Protein AF-A0A7Z7FJD2-F1 (afdb_monomer_lite)

Radius of gyration: 19.74 Å; chains: 1; bounding box: 42×34×65 Å

Sequence (173 aa):
MSLGDPASDLWLFAQHYPELVKRLTHLRNLSFIRSDLAEALPGVKFEHEESDSWIQMFDQTWWQYTDADKNDTYWWPFYLRVRHIPPEYMTEEEQEESSENLYRVSVVYREKYLKPDIATRVHAAMVARFPELARGRQKANVRRLMMEEVREGSLIAELQRRYRLVIAALQGA

Organism: NCBI:txid1245441

Foldseek 3Di:
DDDPDPVVVVVVVCVVCVVVVLQVVLCVVCVVLVVLLCVVPPPWDWDWDDDSFKIKTDTPVCQVFFDQDPVRDTDRQKIKMKGWDDPVNDDPVRVVVDVFTKIKIWIKGFLVGTDPVCSVQLLVLCCVLFVVSVDDDDPNGIDTGPTDMDTPVCVSVVVVVVVVSSVSSVVSD

pLDDT: mean 84.07, std 12.73, range [45.0, 96.94]

Secondary structure (DSSP, 8-state):
--TT-HHHHHHHHHHH-HHHHHHHHHHHHHHHHHHHHHHHSTT--EEEEEETTEEEEEEGGGGGGB-B-TTS-B--SEEEEEEEE-GGGS-HHHHHH-SSPEEEEEEEE-GGGB-HHHHHHHHHHHHHH-GGGGS--S-TT-EEEEEEEEEHHHHHHHHHHHHHHHHHHHTT-

Structure (mmCIF, N/CA/C/O backbone):
data_AF-A0A7Z7FJD2-F1
#
_entry.id   AF-A0A7Z7FJD2-F1
#
loop_
_atom_site.group_PDB
_atom_site.id
_atom_site.type_symbol
_atom_site.label_atom_id
_atom_site.label_alt_id
_atom_site.label_comp_id
_atom_site.label_asym_id
_atom_site.label_entity_id
_atom_site.label_seq_id
_atom_site.pdbx_PDB_ins_code
_atom_site.Cartn_x
_atom_site.Cartn_y
_atom_site.Cartn_z
_atom_site.occupancy
_atom_site.B_iso_or_equiv
_atom_site.auth_seq_id
_atom_site.auth_comp_id
_atom_site.auth_asym_id
_atom_site.auth_atom_id
_atom_site.pdbx_PDB_model_num
ATOM 1 N N . MET A 1 1 ? -16.674 -2.643 46.141 1.00 47.47 1 MET A N 1
ATOM 2 C CA . MET A 1 1 ? -15.855 -2.943 44.949 1.00 47.47 1 MET A CA 1
ATOM 3 C C . MET A 1 1 ? -15.453 -4.399 45.043 1.00 47.47 1 MET A C 1
ATOM 5 O O . MET A 1 1 ? -14.767 -4.757 45.990 1.00 47.47 1 MET A O 1
ATOM 9 N N . SER A 1 2 ? -15.996 -5.242 44.169 1.00 45.00 2 SER A N 1
ATOM 10 C CA . SER A 1 2 ? -15.667 -6.667 44.126 1.00 45.00 2 SER A CA 1
ATOM 11 C C . SER A 1 2 ? -14.447 -6.839 43.232 1.00 45.00 2 SER A C 1
ATOM 13 O O . SER A 1 2 ? -14.541 -6.566 42.041 1.00 45.00 2 SER A O 1
ATOM 15 N N . LEU A 1 3 ? -13.323 -7.276 43.797 1.00 48.91 3 LEU A N 1
ATOM 16 C CA . LEU A 1 3 ? -12.243 -7.877 43.010 1.00 48.91 3 LEU A CA 1
ATOM 17 C C . LEU A 1 3 ? -12.822 -9.093 42.270 1.00 48.91 3 LEU A C 1
ATOM 19 O O . LEU A 1 3 ? -13.534 -9.890 42.887 1.00 48.91 3 LEU A O 1
ATOM 23 N N . GLY A 1 4 ? -12.576 -9.195 40.962 1.00 57.94 4 GLY A N 1
ATOM 24 C CA . GLY A 1 4 ? -13.131 -10.241 40.095 1.00 57.94 4 GLY A CA 1
ATOM 25 C C . GLY A 1 4 ? -14.211 -9.780 39.110 1.00 57.94 4 GLY A C 1
ATOM 26 O O . GLY A 1 4 ? -14.783 -10.622 38.421 1.00 57.94 4 GLY A O 1
ATOM 27 N N . ASP A 1 5 ? -14.499 -8.477 39.024 1.00 65.44 5 ASP A N 1
ATOM 28 C CA . ASP A 1 5 ? -15.194 -7.905 37.867 1.00 65.44 5 ASP A CA 1
ATOM 29 C C . ASP A 1 5 ? -14.162 -7.594 36.763 1.00 65.44 5 ASP A C 1
ATOM 31 O O . ASP A 1 5 ? -13.326 -6.705 36.954 1.00 65.44 5 ASP A O 1
ATOM 35 N N . PRO A 1 6 ? -14.220 -8.273 35.600 1.00 66.06 6 PRO A N 1
ATOM 36 C CA . PRO A 1 6 ? -13.253 -8.094 34.521 1.00 66.06 6 PRO A CA 1
ATOM 37 C C . PRO A 1 6 ? -13.114 -6.645 34.053 1.00 66.06 6 PRO A C 1
ATOM 39 O O . PRO A 1 6 ? -12.021 -6.241 33.667 1.00 66.06 6 PRO A O 1
ATOM 42 N N . ALA A 1 7 ? -14.192 -5.853 34.089 1.00 65.94 7 ALA A N 1
ATOM 43 C CA . ALA A 1 7 ? -14.155 -4.449 33.685 1.00 65.94 7 ALA A CA 1
ATOM 44 C C . ALA A 1 7 ? -13.381 -3.589 34.697 1.00 65.94 7 ALA A C 1
ATOM 46 O O . ALA A 1 7 ? -12.561 -2.755 34.310 1.00 65.94 7 ALA A O 1
ATOM 47 N N . SER A 1 8 ? -13.601 -3.834 35.990 1.00 68.25 8 SER A N 1
ATOM 48 C CA . SER A 1 8 ? -12.876 -3.179 37.081 1.00 68.25 8 SER A CA 1
ATOM 49 C C . SER A 1 8 ? -11.388 -3.554 37.085 1.00 68.25 8 SER A C 1
ATOM 51 O O . SER A 1 8 ? -10.533 -2.682 37.259 1.00 68.25 8 SER A O 1
ATOM 53 N N . ASP A 1 9 ? -11.067 -4.823 36.821 1.00 70.00 9 ASP A N 1
ATOM 54 C CA . ASP A 1 9 ? -9.688 -5.320 36.769 1.00 70.00 9 ASP A CA 1
ATOM 55 C C . ASP A 1 9 ? -8.937 -4.804 35.524 1.00 70.00 9 ASP A C 1
ATOM 57 O O . ASP A 1 9 ? -7.771 -4.414 35.623 1.00 70.00 9 ASP A O 1
ATOM 61 N N 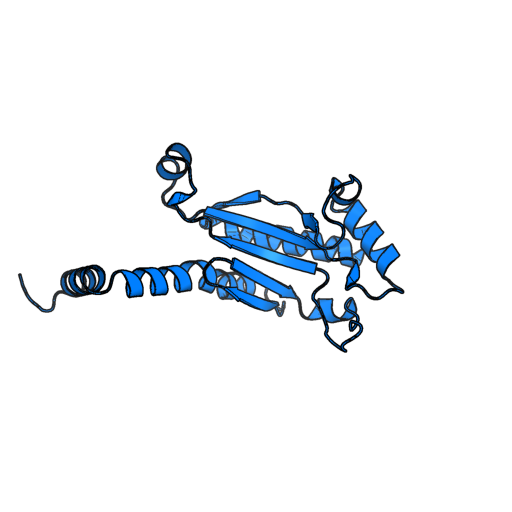. LEU A 1 10 ? -9.608 -4.702 34.366 1.00 68.38 10 LEU A N 1
ATOM 62 C CA . LEU A 1 10 ? -9.051 -4.057 33.167 1.00 68.38 10 LEU A CA 1
ATOM 63 C C . LEU A 1 10 ? -8.802 -2.563 33.380 1.00 68.38 10 LEU A C 1
ATOM 65 O O . LEU A 1 10 ? -7.792 -2.039 32.911 1.00 68.38 10 LEU A O 1
ATOM 69 N N . TRP A 1 11 ? -9.705 -1.874 34.078 1.00 69.44 11 TRP A N 1
ATOM 70 C CA . TRP A 1 11 ? -9.545 -0.456 34.378 1.00 69.44 11 TRP A CA 1
ATOM 71 C C . TRP A 1 11 ? -8.349 -0.213 35.307 1.00 69.44 11 TRP A C 1
ATOM 73 O O . TRP A 1 11 ? -7.506 0.635 35.012 1.00 69.44 11 TRP A O 1
ATOM 83 N N . LEU A 1 12 ? -8.216 -1.009 36.373 1.00 74.38 12 LEU A N 1
ATOM 84 C CA . LEU A 1 12 ? -7.053 -0.985 37.268 1.00 74.38 12 LEU A CA 1
ATOM 85 C C . LEU A 1 12 ? -5.753 -1.280 36.513 1.00 74.38 12 LEU A C 1
ATOM 87 O O . LEU A 1 12 ? -4.770 -0.555 36.667 1.00 74.38 12 LEU A O 1
ATOM 91 N N . PHE A 1 13 ? -5.750 -2.298 35.652 1.00 74.50 13 PHE A N 1
ATOM 92 C CA . PHE A 1 13 ? -4.602 -2.617 34.807 1.00 74.50 13 PHE A CA 1
ATOM 93 C C . PHE A 1 13 ? -4.231 -1.452 33.880 1.00 74.50 13 PHE A C 1
ATOM 95 O O . PHE A 1 13 ? -3.057 -1.091 33.782 1.00 74.50 13 PHE A O 1
ATOM 102 N N . ALA A 1 14 ? -5.218 -0.820 33.242 1.00 70.56 14 ALA A N 1
ATOM 103 C CA . ALA A 1 14 ? -4.980 0.300 32.341 1.00 70.56 14 ALA A CA 1
ATOM 104 C C . ALA A 1 14 ? -4.423 1.541 33.052 1.00 70.56 14 ALA A C 1
ATOM 106 O O . ALA A 1 14 ? -3.569 2.231 32.496 1.00 70.56 14 ALA A O 1
ATOM 107 N N . GLN A 1 15 ? -4.852 1.788 34.292 1.00 75.81 15 GLN A N 1
ATOM 108 C CA . GLN A 1 15 ? -4.328 2.864 35.136 1.00 75.81 15 GLN A CA 1
ATOM 109 C C . GLN A 1 15 ? -2.904 2.582 35.635 1.00 75.81 15 GLN A C 1
ATOM 111 O O . GLN A 1 15 ? -2.084 3.495 35.705 1.00 75.81 15 GLN A O 1
ATOM 116 N N . HIS A 1 16 ? -2.586 1.326 35.968 1.00 79.81 16 HIS A N 1
ATOM 117 C CA . HIS A 1 16 ? -1.268 0.948 36.489 1.00 79.81 16 HIS A CA 1
ATOM 118 C C . HIS A 1 16 ? -0.204 0.743 35.404 1.00 79.81 16 HIS A C 1
ATOM 120 O O . HIS A 1 16 ? 0.985 0.906 35.682 1.00 79.81 16 HIS A O 1
ATOM 126 N N . TYR A 1 17 ? -0.610 0.430 34.171 1.00 75.38 17 TYR A N 1
ATOM 127 C CA . TYR A 1 17 ? 0.296 0.192 33.045 1.00 75.38 17 TYR A CA 1
ATOM 128 C C . TYR A 1 17 ? -0.064 1.030 31.805 1.00 75.38 17 TYR A C 1
ATOM 130 O O . TYR A 1 17 ? -0.232 0.474 30.715 1.00 75.38 17 TYR A O 1
ATOM 138 N N . PRO A 1 18 ? -0.135 2.370 31.916 1.00 70.38 18 PRO A N 1
ATOM 139 C CA . PRO A 1 18 ? -0.582 3.235 30.823 1.00 70.38 18 PRO A CA 1
ATOM 140 C C . PRO A 1 18 ? 0.322 3.133 29.587 1.00 70.38 18 PRO A C 1
ATOM 142 O O . PRO A 1 18 ? -0.158 3.154 28.458 1.00 70.38 18 PRO A O 1
ATOM 145 N N . GLU A 1 19 ? 1.628 2.940 29.780 1.00 67.31 19 GLU A N 1
ATOM 146 C CA . GLU A 1 19 ? 2.586 2.749 28.684 1.00 67.31 19 GLU A CA 1
ATOM 147 C C . GLU A 1 19 ? 2.418 1.393 27.981 1.00 67.31 19 GLU A C 1
ATOM 149 O O . GLU A 1 19 ? 2.589 1.289 26.765 1.00 67.31 19 GLU A O 1
ATOM 154 N N . LEU A 1 20 ? 2.016 0.351 28.717 1.00 66.69 20 LEU A N 1
ATOM 155 C CA . LEU A 1 20 ? 1.720 -0.957 28.137 1.00 66.69 20 LEU A CA 1
ATOM 156 C C . LEU A 1 20 ? 0.403 -0.920 27.356 1.00 66.69 20 LEU A C 1
ATOM 158 O O . LEU A 1 20 ? 0.329 -1.480 26.267 1.00 66.69 20 LEU A O 1
ATOM 162 N N . VAL A 1 21 ? -0.609 -0.216 27.873 1.00 65.88 21 VAL A N 1
ATOM 163 C CA . VAL A 1 21 ? -1.872 0.016 27.161 1.00 65.88 21 VAL A CA 1
ATOM 164 C C . VAL A 1 21 ? -1.642 0.822 25.895 1.00 65.88 21 VAL A C 1
ATOM 166 O O . VAL A 1 21 ? -2.108 0.400 24.844 1.00 65.88 21 VAL A O 1
ATOM 169 N N . LYS A 1 22 ? -0.866 1.913 25.944 1.00 60.69 22 LYS A N 1
ATOM 170 C CA . LYS A 1 22 ? -0.463 2.634 24.728 1.00 60.69 22 LYS A CA 1
ATOM 171 C C . LYS A 1 22 ? 0.167 1.666 23.735 1.00 60.69 22 LYS A C 1
ATOM 173 O O . LYS A 1 22 ? -0.332 1.551 22.623 1.00 60.69 22 LYS A O 1
ATOM 178 N N . ARG A 1 23 ? 1.183 0.903 24.139 1.00 56.28 23 ARG A N 1
ATOM 179 C CA . ARG A 1 23 ? 1.884 -0.039 23.253 1.00 56.28 23 ARG A CA 1
ATOM 180 C C . ARG A 1 23 ? 0.969 -1.122 22.661 1.00 56.28 23 ARG A C 1
ATOM 182 O O . ARG A 1 23 ? 1.081 -1.421 21.476 1.00 56.28 23 ARG A O 1
ATOM 189 N N . LEU A 1 24 ? 0.047 -1.676 23.449 1.00 62.38 24 LEU A N 1
ATOM 190 C CA . LEU A 1 24 ? -0.937 -2.665 22.993 1.00 62.38 24 LEU A CA 1
ATOM 191 C C . LEU A 1 24 ? -1.963 -2.056 22.028 1.00 62.38 24 LEU A C 1
ATOM 193 O O . LEU A 1 24 ? -2.262 -2.658 21.001 1.00 62.38 24 LEU A O 1
ATOM 197 N N . THR A 1 25 ? -2.446 -0.845 22.303 1.00 61.84 25 THR A N 1
ATOM 198 C CA . THR A 1 25 ? -3.328 -0.096 21.398 1.00 61.84 25 THR A CA 1
ATOM 199 C C . THR A 1 25 ? -2.608 0.255 20.093 1.00 61.84 25 THR A C 1
ATOM 201 O O . THR A 1 25 ? -3.174 0.092 19.020 1.00 61.84 25 THR A O 1
ATOM 204 N N . HIS A 1 26 ? -1.328 0.633 20.145 1.00 56.03 26 HIS A N 1
ATOM 205 C CA . HIS A 1 26 ? -0.527 0.940 18.953 1.00 56.03 26 HIS A CA 1
ATOM 206 C C . HIS A 1 26 ? -0.327 -0.292 18.057 1.00 56.03 26 HIS A C 1
ATOM 208 O O . HIS A 1 26 ? -0.503 -0.200 16.844 1.00 56.03 26 HIS A O 1
ATOM 214 N N . LEU A 1 27 ? -0.044 -1.463 18.644 1.00 57.53 27 LEU A N 1
ATOM 215 C CA . LEU A 1 27 ? 0.015 -2.734 17.909 1.00 57.53 27 LEU A CA 1
ATOM 216 C C . LEU A 1 27 ? -1.355 -3.134 17.331 1.00 57.53 27 LEU A C 1
ATOM 218 O O . LEU A 1 27 ? -1.424 -3.731 16.256 1.00 57.53 27 LEU A O 1
ATOM 222 N N . ARG A 1 28 ? -2.459 -2.774 17.998 1.00 64.38 28 ARG A N 1
ATOM 223 C CA . ARG A 1 28 ? -3.822 -3.003 17.493 1.00 64.38 28 ARG A CA 1
ATOM 224 C C . ARG A 1 28 ? -4.145 -2.142 16.269 1.00 64.38 28 ARG A C 1
ATOM 226 O O . ARG A 1 28 ? -4.764 -2.637 15.336 1.00 64.38 28 ARG A O 1
ATOM 233 N N . ASN A 1 29 ? -3.691 -0.889 16.242 1.00 68.62 29 ASN A N 1
ATOM 234 C CA . ASN A 1 29 ? -4.135 0.102 15.254 1.00 68.62 29 ASN A CA 1
ATOM 235 C C . ASN A 1 29 ? -3.685 -0.164 13.809 1.00 68.62 29 ASN A C 1
ATOM 237 O O . ASN A 1 29 ? -4.208 0.475 12.901 1.00 68.62 29 ASN A O 1
ATOM 241 N N . LEU A 1 30 ? -2.708 -1.044 13.573 1.00 81.12 30 LEU A N 1
ATOM 242 C CA . LEU A 1 30 ? -2.237 -1.379 12.220 1.00 81.12 30 LEU A CA 1
ATOM 243 C C . LEU A 1 30 ? -2.275 -2.879 11.914 1.00 81.12 30 LEU A C 1
ATOM 245 O O . LEU A 1 30 ? -2.237 -3.254 10.743 1.00 81.12 30 LEU A O 1
ATOM 249 N N . SER A 1 31 ? -2.374 -3.739 12.932 1.00 78.06 31 SER A N 1
ATOM 250 C CA . SER A 1 31 ? -2.341 -5.195 12.742 1.00 78.06 31 SER A CA 1
ATOM 251 C C . SER A 1 31 ? -3.541 -5.722 11.953 1.00 78.06 31 SER A C 1
ATOM 253 O O . SER A 1 31 ? -3.363 -6.631 11.141 1.00 78.06 31 SER A O 1
ATOM 255 N N . PHE A 1 32 ? -4.724 -5.116 12.112 1.00 87.12 32 PHE A N 1
ATOM 256 C CA . PHE A 1 32 ? -5.927 -5.499 11.359 1.00 87.12 32 PHE A CA 1
ATOM 257 C C . PHE A 1 32 ? -5.779 -5.275 9.847 1.00 87.12 32 PHE A C 1
ATOM 259 O O . PHE A 1 32 ? -6.331 -6.022 9.048 1.00 87.12 32 PHE A O 1
ATOM 266 N N . ILE A 1 33 ? -4.969 -4.296 9.420 1.00 90.69 33 ILE A N 1
ATOM 267 C CA . ILE A 1 33 ? -4.801 -3.968 7.995 1.00 90.69 33 ILE A CA 1
ATOM 268 C C . ILE A 1 33 ? -4.320 -5.195 7.218 1.00 90.69 33 ILE A C 1
ATOM 270 O O . ILE A 1 33 ? -4.721 -5.408 6.078 1.00 90.69 33 ILE A O 1
ATOM 274 N N . ARG A 1 34 ? -3.478 -6.027 7.838 1.00 88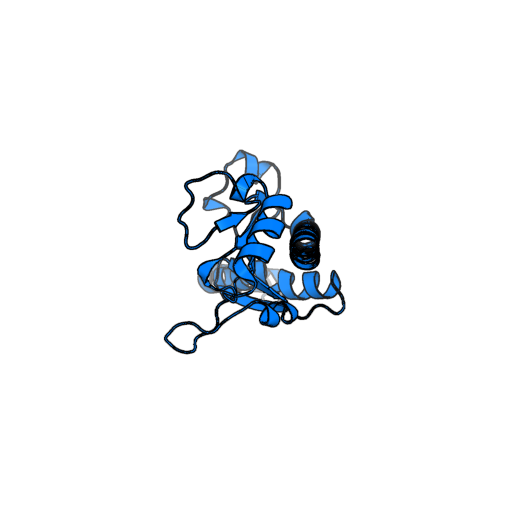.69 34 ARG A N 1
ATOM 275 C CA . ARG A 1 34 ? -2.934 -7.231 7.210 1.00 88.69 34 ARG A CA 1
ATOM 276 C C . ARG A 1 34 ? -4.000 -8.299 6.990 1.00 88.69 34 ARG A C 1
ATOM 278 O O . ARG A 1 34 ? -4.056 -8.856 5.897 1.00 88.69 34 ARG A O 1
ATOM 285 N N . SER A 1 35 ? -4.796 -8.603 8.017 1.00 88.88 35 SER A N 1
ATOM 286 C CA . SER A 1 35 ? -5.860 -9.609 7.924 1.00 88.88 35 SER A CA 1
ATOM 287 C C . SER A 1 35 ? -6.929 -9.164 6.939 1.00 88.88 35 SER A C 1
ATOM 289 O O . SER A 1 35 ? -7.256 -9.899 6.010 1.00 88.88 35 SER A O 1
ATOM 291 N N . ASP A 1 36 ? -7.392 -7.930 7.087 1.00 92.62 36 ASP A N 1
ATOM 292 C CA . ASP A 1 36 ? -8.572 -7.447 6.386 1.00 92.62 36 ASP A CA 1
ATOM 293 C C . ASP A 1 36 ? -8.252 -7.180 4.915 1.00 92.62 36 ASP A C 1
ATOM 295 O O . ASP A 1 36 ? -9.059 -7.472 4.035 1.00 92.62 36 ASP A O 1
ATOM 299 N N . LEU A 1 37 ? -7.041 -6.700 4.602 1.00 91.69 37 LEU A N 1
ATOM 300 C CA . LEU A 1 37 ? -6.615 -6.553 3.211 1.00 91.69 37 LEU A CA 1
ATOM 301 C C . LEU A 1 37 ? -6.400 -7.910 2.527 1.00 91.69 37 LEU A C 1
ATOM 303 O O . LEU A 1 37 ? -6.707 -8.035 1.342 1.00 91.69 37 LEU A O 1
ATOM 307 N N . ALA A 1 38 ? -5.894 -8.919 3.245 1.00 90.19 38 ALA A N 1
ATOM 308 C CA . ALA A 1 38 ? -5.737 -10.270 2.706 1.00 90.19 38 ALA A CA 1
ATOM 309 C C . ALA A 1 38 ? -7.094 -10.941 2.435 1.00 90.19 38 ALA A C 1
ATOM 311 O O . ALA A 1 38 ? -7.248 -11.615 1.417 1.00 90.19 38 ALA A O 1
ATOM 312 N N . GLU A 1 39 ? -8.087 -10.716 3.299 1.00 92.62 39 GLU A N 1
ATOM 313 C CA . GLU A 1 39 ? -9.471 -11.140 3.066 1.00 92.62 39 GLU A CA 1
ATOM 314 C C . GLU A 1 39 ? -10.079 -10.414 1.860 1.00 92.62 39 GLU A C 1
ATOM 316 O O . GLU A 1 39 ? -10.697 -11.030 0.991 1.00 92.62 39 GLU A O 1
ATOM 321 N N . ALA A 1 40 ? -9.849 -9.105 1.760 1.00 92.31 40 ALA A N 1
ATOM 322 C CA . ALA A 1 40 ? -10.406 -8.277 0.703 1.00 92.31 40 ALA A CA 1
ATOM 323 C C . ALA A 1 40 ? -9.733 -8.498 -0.673 1.00 92.31 40 ALA A C 1
ATOM 325 O O . ALA A 1 40 ? -10.300 -8.132 -1.709 1.00 92.31 40 ALA A O 1
ATOM 326 N N . LEU A 1 41 ? -8.526 -9.068 -0.719 1.00 92.50 41 LEU A N 1
ATOM 327 C CA . LEU A 1 41 ? -7.773 -9.383 -1.941 1.00 92.50 41 LEU A CA 1
ATOM 328 C C . LEU A 1 41 ? -7.297 -10.846 -1.922 1.00 92.50 41 LEU A C 1
ATOM 330 O O . LEU A 1 41 ? -6.091 -11.111 -1.834 1.00 92.50 41 LEU A O 1
ATOM 334 N N . PRO A 1 42 ? -8.226 -11.814 -2.038 1.00 89.75 42 PRO A N 1
ATOM 335 C CA . PRO A 1 42 ? -7.881 -13.222 -1.951 1.00 89.75 42 PRO A CA 1
ATOM 336 C C . PRO A 1 42 ? -6.954 -13.614 -3.107 1.00 89.75 42 PRO A C 1
ATOM 338 O O . PRO A 1 42 ? -7.238 -13.358 -4.277 1.00 89.75 42 PRO A O 1
ATOM 341 N N . GLY A 1 43 ? -5.828 -14.244 -2.771 1.00 89.31 43 GLY A N 1
ATOM 342 C CA . GLY A 1 43 ? -4.815 -14.693 -3.733 1.00 89.31 43 GLY A CA 1
ATOM 343 C C . GLY A 1 43 ? -3.631 -13.741 -3.916 1.00 89.31 43 GLY A C 1
ATOM 344 O O . GLY A 1 43 ? -2.624 -14.150 -4.493 1.00 89.31 43 GLY A O 1
ATOM 345 N N . VAL A 1 44 ? -3.697 -12.520 -3.380 1.00 93.44 44 VAL A N 1
ATOM 346 C CA . VAL A 1 44 ? -2.545 -11.611 -3.343 1.00 93.44 44 VAL A CA 1
ATOM 347 C C . VAL A 1 44 ? -1.672 -11.943 -2.137 1.00 93.44 44 VAL A C 1
ATOM 349 O O . VAL A 1 44 ? -2.163 -12.088 -1.018 1.00 93.44 44 VAL A O 1
ATOM 352 N N . LYS A 1 45 ? -0.359 -12.057 -2.352 1.00 94.69 45 LYS A N 1
ATOM 353 C CA . LYS A 1 45 ? 0.612 -12.265 -1.273 1.00 94.69 45 LYS A CA 1
ATOM 354 C C . LYS A 1 45 ? 1.341 -10.962 -0.990 1.00 94.69 45 LYS A C 1
ATOM 356 O O . LYS A 1 45 ? 2.165 -10.535 -1.796 1.00 94.69 45 LYS A O 1
ATOM 361 N N . PHE A 1 46 ? 1.043 -10.355 0.155 1.00 94.06 46 PHE A N 1
ATOM 362 C CA . PHE A 1 46 ? 1.709 -9.136 0.598 1.00 94.06 46 PHE A CA 1
ATOM 363 C C . PHE A 1 46 ? 2.887 -9.438 1.526 1.00 94.06 46 PHE A C 1
ATOM 365 O O . PHE A 1 46 ? 2.723 -10.016 2.603 1.00 94.06 46 PHE A O 1
ATOM 372 N N . GLU A 1 47 ? 4.067 -8.971 1.141 1.00 95.12 47 GLU A N 1
ATOM 373 C CA . GLU A 1 47 ? 5.136 -8.665 2.083 1.00 95.12 47 GLU A CA 1
ATOM 374 C C . GLU A 1 47 ? 4.848 -7.331 2.765 1.00 95.12 47 GLU A C 1
ATOM 376 O O . GLU A 1 47 ? 4.203 -6.448 2.195 1.00 95.12 47 GLU A O 1
ATOM 381 N N . HIS A 1 48 ? 5.293 -7.184 4.008 1.00 92.62 48 HIS A N 1
ATOM 382 C CA . HIS A 1 48 ? 5.049 -5.976 4.779 1.00 92.62 48 HIS A CA 1
ATOM 383 C C . HIS A 1 48 ? 6.242 -5.624 5.659 1.00 92.62 48 HIS A C 1
ATOM 385 O O . HIS A 1 48 ? 6.920 -6.490 6.205 1.00 92.62 48 HIS A O 1
ATOM 391 N N . GLU A 1 49 ? 6.450 -4.324 5.807 1.00 91.81 49 GLU A N 1
ATOM 392 C CA . GLU A 1 49 ? 7.303 -3.732 6.829 1.00 91.81 49 GLU A CA 1
ATOM 393 C C . GLU A 1 49 ? 6.410 -2.869 7.715 1.00 91.81 49 GLU A C 1
ATOM 395 O O . GLU A 1 49 ? 5.538 -2.155 7.210 1.00 91.81 49 GLU A O 1
ATOM 400 N N . GLU A 1 50 ? 6.632 -2.884 9.023 1.00 89.00 50 GLU A N 1
ATOM 401 C CA . GLU A 1 50 ? 5.832 -2.101 9.961 1.00 89.00 50 GLU A CA 1
ATOM 402 C C . GLU A 1 50 ? 6.679 -1.473 11.070 1.00 89.00 50 GLU A C 1
ATOM 404 O O . GLU A 1 50 ? 7.804 -1.877 11.360 1.00 89.00 50 GLU A O 1
ATOM 409 N N . SER A 1 51 ? 6.119 -0.427 11.660 1.00 85.12 51 SER A N 1
ATOM 410 C CA . SER A 1 51 ? 6.610 0.291 12.829 1.00 85.12 51 SER A CA 1
ATOM 411 C C . SER A 1 51 ? 5.394 0.765 13.626 1.00 85.12 5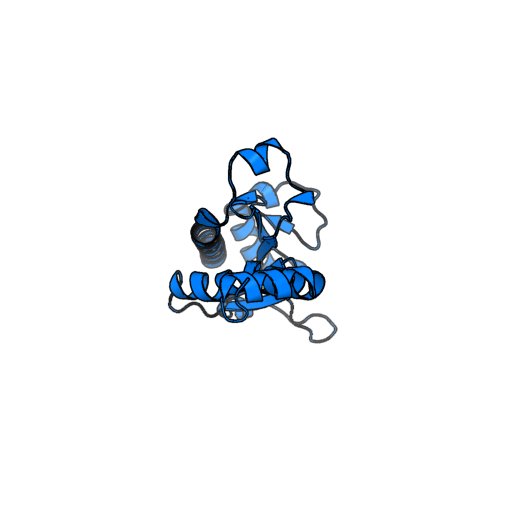1 SER A C 1
ATOM 413 O O . SER A 1 51 ? 4.263 0.663 13.156 1.00 85.12 51 SER A O 1
ATOM 415 N N . ASP A 1 52 ? 5.614 1.375 14.786 1.00 78.69 52 ASP A N 1
ATOM 416 C CA . ASP A 1 52 ? 4.557 1.778 15.722 1.00 78.69 52 ASP A CA 1
ATOM 417 C C . ASP A 1 52 ? 3.489 2.714 15.127 1.00 78.69 52 ASP A C 1
ATOM 419 O O . ASP A 1 52 ? 2.397 2.836 15.671 1.00 78.69 52 ASP A O 1
ATOM 423 N N . SER A 1 53 ? 3.793 3.409 14.026 1.00 85.31 53 SER A N 1
ATOM 424 C CA . SER A 1 53 ? 2.887 4.386 13.401 1.00 85.31 53 SER A CA 1
ATOM 425 C C . SER A 1 53 ? 2.661 4.176 11.909 1.00 85.31 53 SER A C 1
ATOM 427 O O . SER A 1 53 ? 1.944 4.964 11.294 1.00 85.31 53 SER A O 1
ATOM 429 N N . TRP A 1 54 ? 3.272 3.168 11.282 1.00 91.81 54 TRP A N 1
ATOM 430 C CA . TRP A 1 54 ? 3.080 2.926 9.853 1.00 91.81 54 TRP A CA 1
ATOM 431 C C . TRP A 1 54 ? 3.237 1.460 9.475 1.00 91.81 54 TRP A C 1
ATOM 433 O O . TRP A 1 54 ? 4.019 0.734 10.074 1.00 91.81 54 TRP A O 1
ATOM 443 N N . ILE A 1 55 ? 2.549 1.078 8.404 1.00 94.00 55 ILE A N 1
ATOM 444 C CA . ILE A 1 55 ? 2.725 -0.192 7.704 1.00 94.00 55 ILE A CA 1
ATOM 445 C C . ILE A 1 55 ? 2.915 0.088 6.212 1.00 94.00 55 ILE A C 1
ATOM 447 O O . ILE A 1 55 ? 2.284 0.978 5.631 1.00 94.00 55 ILE A O 1
ATOM 451 N N . GLN A 1 56 ? 3.853 -0.620 5.598 1.00 95.31 56 GLN A N 1
ATOM 452 C CA . GLN A 1 56 ? 4.135 -0.600 4.168 1.00 95.31 56 GLN A CA 1
ATOM 453 C C . GLN A 1 56 ? 3.885 -2.006 3.624 1.00 95.31 56 GLN A C 1
ATOM 455 O O . GLN A 1 56 ? 4.290 -2.971 4.259 1.00 95.31 56 GLN A O 1
ATOM 460 N N . MET A 1 57 ? 3.209 -2.121 2.483 1.00 96.19 57 MET A N 1
ATOM 461 C CA . MET A 1 57 ? 2.775 -3.397 1.911 1.00 96.19 57 MET A CA 1
ATOM 462 C C . MET A 1 57 ? 3.177 -3.498 0.443 1.00 96.19 57 MET A C 1
ATOM 464 O O . MET A 1 57 ? 2.906 -2.592 -0.353 1.00 96.19 57 MET A O 1
ATOM 468 N N . PHE A 1 58 ? 3.794 -4.620 0.099 1.00 96.44 58 PHE A N 1
ATOM 469 C CA . PHE A 1 58 ? 4.367 -4.929 -1.201 1.00 96.44 58 PHE A CA 1
ATOM 470 C C . PHE A 1 58 ? 3.803 -6.240 -1.725 1.00 96.44 58 PHE A C 1
ATOM 472 O O . PHE A 1 58 ? 3.844 -7.252 -1.035 1.00 96.44 58 PHE A O 1
ATOM 479 N N . ASP A 1 59 ? 3.268 -6.241 -2.939 1.00 95.94 59 ASP A N 1
ATOM 480 C CA . ASP A 1 59 ? 2.844 -7.482 -3.579 1.00 95.94 59 ASP A CA 1
ATOM 481 C C . ASP A 1 59 ? 4.076 -8.262 -4.048 1.00 95.94 59 ASP A C 1
ATOM 483 O O . ASP A 1 59 ? 4.891 -7.741 -4.808 1.00 95.94 59 ASP A O 1
ATOM 487 N N . GLN A 1 60 ? 4.202 -9.523 -3.634 1.00 95.25 60 GLN A N 1
ATOM 488 C CA . GLN A 1 60 ? 5.322 -10.385 -4.021 1.00 95.25 60 GLN A CA 1
ATOM 489 C C . GLN A 1 60 ? 5.497 -10.510 -5.536 1.00 95.25 60 GLN A C 1
ATOM 491 O O . GLN A 1 60 ? 6.615 -10.671 -6.022 1.00 95.25 60 GLN A O 1
ATOM 496 N N . THR A 1 61 ? 4.419 -10.416 -6.313 1.00 94.44 61 THR A N 1
ATOM 497 C CA . THR A 1 61 ? 4.511 -10.450 -7.776 1.00 94.44 61 THR A CA 1
ATOM 498 C C . THR A 1 61 ? 5.282 -9.256 -8.337 1.00 94.44 61 THR A C 1
ATOM 500 O O . THR A 1 61 ? 5.799 -9.335 -9.451 1.00 94.44 61 THR A O 1
ATOM 503 N N . TRP A 1 62 ? 5.424 -8.161 -7.583 1.00 95.31 62 TRP A N 1
ATOM 504 C CA . TRP A 1 62 ? 6.174 -6.983 -8.007 1.00 95.31 62 TRP A CA 1
ATOM 505 C C . TRP A 1 62 ? 7.692 -7.148 -7.885 1.00 95.31 62 TRP A C 1
ATOM 507 O O . TRP A 1 62 ? 8.425 -6.317 -8.427 1.00 95.31 62 TRP A O 1
ATOM 517 N N . TRP A 1 63 ? 8.187 -8.236 -7.279 1.00 94.56 63 TRP A N 1
ATOM 518 C CA . TRP A 1 63 ? 9.616 -8.581 -7.297 1.00 94.56 63 TRP A CA 1
ATOM 519 C C . TRP A 1 63 ? 10.188 -8.654 -8.721 1.00 94.56 63 TRP A C 1
ATOM 521 O O . TRP A 1 63 ? 11.355 -8.352 -8.952 1.00 94.56 63 TRP A O 1
ATOM 531 N N . GLN A 1 64 ? 9.357 -8.961 -9.721 1.00 92.69 64 GLN A N 1
ATOM 532 C CA . GLN A 1 64 ? 9.782 -8.964 -11.121 1.00 92.69 64 GLN A CA 1
ATOM 533 C C . GLN A 1 64 ? 10.271 -7.594 -11.633 1.00 92.69 64 GLN A C 1
ATOM 535 O O . GLN A 1 64 ? 11.021 -7.563 -12.610 1.00 92.69 64 GLN A O 1
ATOM 540 N N . TYR A 1 65 ? 9.885 -6.487 -10.983 1.00 93.25 65 TYR A N 1
ATOM 541 C CA . TYR A 1 65 ? 10.257 -5.120 -11.367 1.00 93.25 65 TYR A CA 1
ATOM 542 C C . TYR A 1 65 ? 11.496 -4.584 -10.637 1.00 93.25 65 TYR A C 1
ATOM 544 O O . TYR A 1 65 ? 11.992 -3.517 -10.999 1.00 93.25 65 TYR A O 1
ATOM 552 N N . THR A 1 66 ? 11.983 -5.275 -9.606 1.00 92.38 66 THR A N 1
ATOM 553 C CA . THR A 1 66 ? 13.087 -4.791 -8.763 1.00 92.38 66 THR A CA 1
ATOM 554 C C . THR A 1 66 ? 14.438 -5.213 -9.314 1.00 92.38 66 THR A C 1
ATOM 556 O O . THR A 1 66 ? 14.561 -6.330 -9.819 1.00 92.38 66 THR A O 1
ATOM 559 N N . ASP A 1 67 ? 15.453 -4.378 -9.126 1.00 87.25 67 ASP A N 1
ATOM 560 C CA . ASP A 1 67 ? 16.849 -4.763 -9.335 1.00 87.25 67 ASP A CA 1
ATOM 561 C C . ASP A 1 67 ? 17.653 -4.599 -8.047 1.00 87.25 67 ASP A C 1
ATOM 563 O O . ASP A 1 67 ? 17.303 -3.786 -7.181 1.00 87.25 67 ASP A O 1
ATOM 567 N N . ALA A 1 68 ? 18.723 -5.376 -7.931 1.00 87.75 68 ALA A N 1
ATOM 568 C CA . ALA A 1 68 ? 19.661 -5.236 -6.833 1.00 87.75 68 ALA A CA 1
ATOM 569 C C . ALA A 1 68 ? 20.406 -3.898 -6.944 1.00 87.75 68 ALA A C 1
ATOM 571 O O . ALA A 1 68 ? 20.806 -3.465 -8.028 1.00 87.75 68 ALA A O 1
ATOM 572 N N . ASP A 1 69 ? 20.612 -3.222 -5.814 1.00 85.69 69 ASP A N 1
ATOM 573 C CA . ASP A 1 69 ? 21.497 -2.065 -5.775 1.00 85.69 69 ASP A CA 1
ATOM 574 C C . ASP A 1 69 ? 22.984 -2.479 -5.761 1.00 85.69 69 ASP 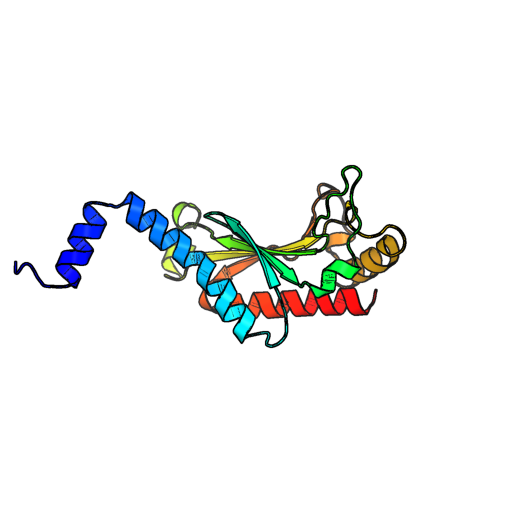A C 1
ATOM 576 O O . ASP A 1 69 ? 23.348 -3.650 -5.857 1.00 85.69 69 ASP A O 1
ATOM 580 N N . LYS A 1 70 ? 23.884 -1.497 -5.626 1.00 87.06 70 LYS A N 1
ATOM 581 C CA . LYS A 1 70 ? 25.341 -1.728 -5.623 1.00 87.06 70 LYS A CA 1
ATOM 582 C C . LYS A 1 70 ? 25.834 -2.656 -4.501 1.00 87.06 70 LYS A C 1
ATOM 584 O O . LYS A 1 70 ? 26.970 -3.112 -4.580 1.00 87.06 70 LYS A O 1
ATOM 589 N N . ASN A 1 71 ? 25.023 -2.891 -3.472 1.00 90.88 71 ASN A N 1
ATOM 590 C CA . ASN A 1 71 ? 25.335 -3.734 -2.323 1.00 90.88 71 ASN A CA 1
ATOM 591 C C . ASN A 1 71 ? 24.548 -5.056 -2.351 1.00 90.88 71 ASN A C 1
ATOM 593 O O . ASN A 1 71 ? 24.361 -5.661 -1.298 1.00 90.88 71 ASN A O 1
ATOM 597 N N . ASP A 1 72 ? 24.038 -5.467 -3.518 1.00 88.44 72 ASP A N 1
ATOM 598 C CA . ASP A 1 72 ? 23.187 -6.655 -3.682 1.00 88.44 72 ASP A CA 1
ATOM 599 C C . ASP A 1 72 ? 21.896 -6.600 -2.836 1.00 88.44 72 ASP A C 1
ATOM 601 O O . ASP A 1 72 ? 21.329 -7.612 -2.429 1.00 88.44 72 ASP A O 1
ATOM 605 N N . THR A 1 73 ? 21.431 -5.385 -2.519 1.00 89.62 73 THR A N 1
ATOM 606 C CA . THR A 1 73 ? 20.218 -5.175 -1.724 1.00 89.62 73 THR A CA 1
ATOM 607 C C . THR A 1 73 ? 19.047 -4.856 -2.636 1.00 89.62 73 THR A C 1
ATOM 609 O O . THR A 1 73 ? 19.098 -3.918 -3.435 1.00 89.62 73 THR A O 1
ATOM 612 N N . TYR A 1 74 ? 17.959 -5.604 -2.477 1.00 90.31 74 TYR A N 1
ATOM 613 C CA . TYR A 1 74 ? 16.729 -5.373 -3.215 1.00 90.31 74 TYR A CA 1
ATOM 614 C C . TYR A 1 74 ? 15.802 -4.438 -2.442 1.00 90.31 74 TYR A C 1
ATOM 616 O O . TYR A 1 74 ? 15.532 -4.630 -1.258 1.00 90.31 74 TYR A O 1
ATOM 624 N N . TRP A 1 75 ? 15.282 -3.429 -3.132 1.00 91.44 75 TRP A N 1
ATOM 625 C CA . TRP A 1 75 ? 14.392 -2.429 -2.553 1.00 91.44 75 TRP A CA 1
ATOM 626 C C . TRP A 1 75 ? 13.071 -2.403 -3.304 1.00 91.44 75 TRP A C 1
ATOM 628 O O . TRP A 1 75 ? 13.061 -2.453 -4.530 1.00 91.44 75 TRP A O 1
ATOM 638 N N . TRP A 1 76 ? 11.958 -2.230 -2.592 1.00 94.44 76 TRP A N 1
ATOM 639 C CA . TRP A 1 76 ? 10.642 -2.124 -3.222 1.00 94.44 76 TRP A CA 1
ATOM 640 C C . TRP A 1 76 ? 10.497 -0.821 -4.034 1.00 94.44 76 TRP A C 1
ATOM 642 O O . TRP A 1 76 ? 10.558 0.276 -3.456 1.00 94.44 76 TRP A O 1
ATOM 652 N N . PRO A 1 77 ? 10.271 -0.901 -5.360 1.00 92.69 77 PRO A N 1
ATOM 653 C CA . PRO A 1 77 ? 10.082 0.270 -6.208 1.00 92.69 77 PRO A CA 1
ATOM 654 C C . PRO A 1 77 ? 8.663 0.836 -6.108 1.00 92.69 77 PRO A C 1
ATOM 656 O O . PRO A 1 77 ? 8.478 2.032 -6.321 1.00 92.69 77 PRO A O 1
ATOM 659 N N . PHE A 1 78 ? 7.674 0.016 -5.746 1.00 92.94 78 PHE A N 1
ATOM 660 C CA . PHE A 1 78 ? 6.286 0.420 -5.510 1.00 92.94 78 PHE A CA 1
ATOM 661 C C . PHE A 1 78 ? 5.789 -0.231 -4.243 1.00 92.94 78 PHE A C 1
ATOM 663 O O . PHE A 1 78 ? 6.121 -1.382 -4.021 1.00 92.94 78 PHE A O 1
ATOM 670 N N . TYR A 1 79 ? 4.983 0.450 -3.443 1.00 95.50 79 TYR A N 1
ATOM 671 C CA . TYR A 1 79 ? 4.284 -0.184 -2.326 1.00 95.50 79 TYR A CA 1
ATOM 672 C C . TYR A 1 79 ? 3.159 0.716 -1.819 1.00 95.50 79 TYR A C 1
ATOM 674 O O . TYR A 1 79 ? 3.168 1.934 -2.026 1.00 95.50 79 TYR A O 1
ATOM 682 N N . LEU A 1 80 ? 2.186 0.124 -1.134 1.00 96.56 80 LEU A N 1
ATOM 683 C CA . LEU A 1 80 ? 1.179 0.877 -0.394 1.00 96.56 80 LEU A CA 1
ATOM 684 C C . LEU A 1 80 ? 1.739 1.244 0.971 1.00 96.56 80 LEU A C 1
ATOM 686 O O . LEU A 1 80 ? 2.425 0.443 1.599 1.00 96.56 80 LEU A O 1
ATOM 690 N N . ARG A 1 81 ? 1.447 2.447 1.451 1.00 95.50 81 ARG A N 1
ATOM 691 C CA . ARG A 1 81 ? 1.840 2.889 2.785 1.00 95.50 81 ARG A CA 1
ATOM 692 C C . ARG A 1 81 ? 0.649 3.467 3.517 1.00 95.50 81 ARG A C 1
ATOM 694 O O . ARG A 1 81 ? 0.029 4.405 3.023 1.00 95.50 81 ARG A O 1
ATOM 701 N N . VAL A 1 82 ? 0.432 2.972 4.727 1.00 96.00 82 VAL A N 1
ATOM 702 C CA . VAL A 1 82 ? -0.508 3.519 5.702 1.00 96.00 82 VAL A CA 1
ATOM 703 C C . VAL A 1 82 ? 0.284 4.067 6.877 1.00 96.00 82 VAL A C 1
ATOM 705 O O . VAL A 1 82 ? 1.255 3.457 7.324 1.00 96.00 82 VAL A O 1
ATOM 708 N N . ARG A 1 83 ? -0.104 5.237 7.371 1.00 94.00 83 ARG A N 1
ATOM 709 C CA . ARG A 1 83 ? 0.430 5.828 8.596 1.00 94.00 83 ARG A CA 1
ATOM 710 C C . ARG A 1 83 ? -0.735 6.224 9.490 1.00 94.00 83 ARG A C 1
ATOM 712 O O . ARG A 1 83 ? -1.574 6.995 9.049 1.00 94.00 83 ARG A O 1
ATOM 719 N N . HIS A 1 84 ? -0.767 5.733 10.719 1.00 91.88 84 HIS A N 1
ATOM 720 C CA . HIS A 1 84 ? -1.720 6.204 11.719 1.00 91.88 84 HIS A CA 1
ATOM 721 C C . HIS A 1 84 ? -1.441 7.681 12.034 1.00 91.88 84 HIS A C 1
ATOM 723 O O . HIS A 1 84 ? -0.274 8.068 12.177 1.00 91.88 84 HIS A O 1
ATOM 729 N N . ILE A 1 85 ? -2.490 8.499 12.093 1.00 89.88 85 ILE A N 1
ATOM 730 C CA . ILE A 1 85 ? -2.443 9.882 12.565 1.00 89.88 85 ILE A CA 1
ATOM 731 C C . ILE A 1 85 ? -2.980 9.865 13.998 1.00 89.88 85 ILE A C 1
ATOM 733 O O . ILE A 1 85 ? -4.178 9.678 14.188 1.00 89.88 85 ILE A O 1
ATOM 737 N N . PRO A 1 86 ? -2.103 10.007 15.006 1.00 84.81 86 PRO A N 1
ATOM 738 C CA . PRO A 1 86 ? -2.544 10.063 16.389 1.00 84.81 86 PRO A CA 1
ATOM 739 C C . PRO A 1 86 ? -3.496 11.245 16.648 1.00 84.81 86 PRO A C 1
ATOM 741 O O . PRO A 1 86 ? -3.304 12.299 16.029 1.00 84.81 86 PRO A O 1
ATOM 744 N N . PRO A 1 87 ? -4.457 11.109 17.582 1.00 83.69 87 PRO A N 1
ATOM 745 C CA . PRO A 1 87 ? -5.416 12.164 17.911 1.00 83.69 87 PRO A CA 1
ATOM 746 C C . PRO A 1 87 ? -4.772 13.506 18.263 1.00 83.69 87 PRO A C 1
ATOM 748 O O . PRO A 1 87 ? -5.299 14.550 17.905 1.00 83.69 87 PRO A O 1
ATOM 751 N N . GLU A 1 88 ? -3.588 13.511 18.883 1.00 83.25 88 GLU A N 1
ATOM 752 C CA . GLU A 1 88 ? -2.855 14.740 19.213 1.00 83.25 88 GLU A CA 1
ATOM 753 C C . GLU A 1 88 ? -2.415 15.575 17.993 1.00 83.25 88 GLU A C 1
ATOM 755 O O . GLU A 1 88 ? -2.000 16.723 18.151 1.00 83.25 88 GLU A O 1
ATOM 760 N N . TYR A 1 89 ? -2.491 15.013 16.784 1.00 84.31 89 TYR A N 1
ATOM 761 C CA . TYR A 1 89 ? -2.227 15.713 15.525 1.00 84.31 89 TYR A CA 1
ATOM 762 C C . TYR A 1 89 ? -3.499 16.053 14.740 1.00 84.31 89 TYR A C 1
ATOM 764 O O . TYR A 1 89 ? -3.385 16.601 13.644 1.00 84.31 89 TYR A O 1
ATOM 772 N N . MET A 1 90 ? -4.676 15.722 15.272 1.00 84.00 90 MET A N 1
ATOM 773 C CA . MET A 1 90 ? -5.975 16.026 14.675 1.00 84.00 90 MET A CA 1
ATOM 774 C C . MET A 1 90 ? -6.525 17.330 15.252 1.00 84.00 90 MET A C 1
ATOM 776 O O . MET A 1 90 ? -6.335 17.633 16.432 1.00 84.00 90 MET A O 1
ATOM 780 N N . THR A 1 91 ? -7.226 18.098 14.427 1.00 84.50 91 THR A N 1
ATOM 781 C CA . THR A 1 91 ? -7.967 19.286 14.867 1.00 84.50 91 THR A CA 1
ATOM 782 C C . THR A 1 91 ? -9.129 18.905 15.791 1.00 84.50 91 THR A C 1
ATOM 784 O O . THR A 1 91 ? -9.586 17.762 15.786 1.00 84.50 91 THR A O 1
ATOM 787 N N . GLU A 1 92 ? -9.617 19.857 16.594 1.00 81.62 92 GLU A N 1
ATOM 788 C CA . GLU A 1 92 ? -10.796 19.639 17.451 1.00 81.62 92 GLU A CA 1
ATOM 789 C C . GLU A 1 92 ? -12.018 19.233 16.611 1.00 81.62 92 GLU A C 1
ATOM 791 O O . GLU A 1 92 ? -12.691 18.264 16.942 1.00 81.62 92 GLU A O 1
ATOM 796 N N . GLU A 1 93 ? -12.224 19.882 15.461 1.00 80.94 93 GLU A N 1
ATOM 797 C CA . GLU A 1 93 ? -13.308 19.568 14.522 1.00 80.94 93 GLU A CA 1
ATOM 798 C C . GLU A 1 93 ? -13.219 18.125 13.990 1.00 80.94 93 GLU A C 1
ATOM 800 O O . GLU A 1 93 ? -14.206 17.394 14.007 1.00 80.94 93 GLU A O 1
ATOM 805 N N . GLU A 1 94 ? -12.029 17.658 13.595 1.00 80.81 94 GLU A N 1
ATOM 806 C CA . GLU A 1 94 ? -11.826 16.279 13.124 1.00 80.81 94 GLU A CA 1
ATOM 807 C C . GLU A 1 94 ? -12.027 15.223 14.222 1.00 80.81 94 GLU A C 1
ATOM 809 O O . GLU A 1 94 ? -12.336 14.068 13.904 1.00 80.81 94 GLU A O 1
ATOM 814 N N . GLN A 1 95 ? -11.804 15.581 15.489 1.00 77.56 95 GLN A N 1
ATOM 815 C CA . GLN A 1 95 ? -12.042 14.704 16.639 1.00 77.56 95 GLN A CA 1
ATOM 816 C C . GLN A 1 95 ? -13.523 14.683 17.040 1.00 77.56 95 GLN A C 1
ATOM 818 O O . GLN A 1 95 ? -14.030 13.645 17.461 1.00 77.56 95 GLN A O 1
ATOM 823 N N . GLU A 1 96 ? -14.225 15.807 16.893 1.00 78.94 96 GLU A N 1
ATOM 824 C CA . GLU A 1 96 ? -15.666 15.909 17.136 1.00 78.94 96 GLU A CA 1
ATOM 825 C C . GLU A 1 96 ? -16.492 15.222 16.040 1.00 78.94 96 GLU A C 1
ATOM 827 O O . GLU A 1 96 ? -17.538 14.638 16.328 1.00 78.94 96 GLU A O 1
ATOM 832 N N . GLU A 1 97 ? -16.015 15.248 14.792 1.00 80.75 97 GLU A N 1
ATOM 833 C CA . GLU A 1 97 ? -16.692 14.649 13.638 1.00 80.75 97 GLU A CA 1
ATOM 834 C C . GLU A 1 97 ? -16.807 13.118 13.745 1.00 80.75 97 GLU A C 1
ATOM 836 O O . GLU A 1 97 ? -17.802 12.532 13.309 1.00 80.75 97 GLU A O 1
ATOM 841 N N . SER A 1 98 ? -15.795 12.446 14.305 1.00 79.62 98 SER A N 1
ATOM 842 C CA . SER A 1 98 ? -15.779 10.987 14.412 1.00 79.62 98 SER A CA 1
ATOM 843 C C . SER A 1 98 ? -14.817 10.481 15.482 1.00 79.62 98 SER A C 1
ATOM 845 O O . SER A 1 98 ? -13.689 10.955 15.602 1.00 79.62 98 SER A O 1
ATOM 847 N N . SER A 1 99 ? -15.236 9.430 16.190 1.00 80.12 99 SER A N 1
ATOM 848 C CA . SER A 1 99 ? -14.382 8.664 17.103 1.00 80.12 99 SER A CA 1
ATOM 849 C C . SER A 1 99 ? -13.490 7.635 16.394 1.00 80.12 99 SER A C 1
ATOM 851 O O . SER A 1 99 ? -12.723 6.936 17.059 1.00 80.12 99 SER A O 1
ATOM 853 N N . GLU A 1 100 ? -13.584 7.508 15.066 1.00 84.94 100 GLU A N 1
ATOM 854 C CA . GLU A 1 100 ? -12.730 6.613 14.286 1.00 84.94 100 GLU A CA 1
ATOM 855 C C . GLU A 1 100 ? -11.294 7.135 14.183 1.00 84.94 100 GLU A C 1
ATOM 857 O O . GLU A 1 100 ? -11.051 8.328 13.964 1.00 84.94 100 GLU A O 1
ATOM 862 N N . ASN A 1 101 ? -10.336 6.204 14.231 1.00 88.00 101 ASN A N 1
ATOM 863 C CA . ASN A 1 101 ? -8.935 6.509 13.971 1.00 88.00 101 ASN A CA 1
ATOM 864 C C . ASN A 1 101 ? -8.757 7.087 12.558 1.00 88.00 101 ASN A C 1
ATOM 866 O O . ASN A 1 101 ? -9.406 6.663 11.593 1.00 88.00 101 ASN A O 1
ATOM 870 N N . LEU A 1 102 ? -7.825 8.032 12.432 1.00 90.75 102 LEU A N 1
ATOM 871 C CA . LEU A 1 102 ? -7.462 8.650 11.165 1.00 90.75 102 LEU A CA 1
ATOM 872 C C . LEU A 1 102 ? -6.134 8.083 10.656 1.00 90.75 102 LEU A C 1
ATOM 874 O O . LEU A 1 102 ? -5.167 7.899 11.399 1.00 90.75 102 LEU A O 1
ATOM 878 N N . TYR A 1 103 ? -6.067 7.825 9.355 1.00 93.25 103 TYR A N 1
ATOM 879 C CA . TYR A 1 103 ? -4.896 7.260 8.703 1.00 93.25 103 TYR A CA 1
ATOM 880 C C . TYR A 1 103 ? -4.520 8.068 7.475 1.00 93.25 103 TYR A C 1
ATOM 882 O O . TYR A 1 103 ? -5.368 8.448 6.681 1.00 93.25 103 TYR A O 1
ATOM 890 N N . ARG A 1 104 ? -3.224 8.255 7.245 1.00 95.06 104 ARG A N 1
ATOM 891 C CA . ARG A 1 104 ? -2.700 8.751 5.976 1.00 95.06 104 ARG A CA 1
ATOM 892 C C . ARG A 1 104 ? -2.305 7.590 5.083 1.00 95.06 104 ARG A C 1
ATOM 894 O O . ARG A 1 104 ? -1.404 6.821 5.428 1.00 95.06 104 ARG A O 1
ATOM 901 N N . VAL A 1 105 ? -2.911 7.509 3.908 1.00 95.94 105 VAL A N 1
ATOM 902 C CA . VAL A 1 105 ? -2.630 6.475 2.911 1.00 95.94 105 VAL A CA 1
ATOM 903 C C . VAL A 1 105 ? -1.876 7.094 1.735 1.00 95.94 105 VAL A C 1
ATOM 905 O O . VAL A 1 105 ? -2.135 8.222 1.318 1.00 95.94 105 VAL A O 1
ATOM 908 N N . SER A 1 106 ? -0.903 6.370 1.185 1.00 95.19 106 SER A N 1
ATOM 909 C CA . SER A 1 106 ? -0.162 6.777 -0.017 1.00 95.19 106 SER A CA 1
ATOM 910 C C . SER A 1 106 ? 0.293 5.567 -0.828 1.00 95.19 106 SER A C 1
ATOM 912 O O . SER A 1 106 ? 0.556 4.503 -0.270 1.00 95.19 106 SER A O 1
ATOM 914 N N . VAL A 1 107 ? 0.410 5.736 -2.143 1.00 95.50 107 VAL A N 1
ATOM 915 C CA . VAL A 1 107 ? 1.198 4.837 -2.997 1.00 95.50 107 VAL A CA 1
ATOM 916 C C . VAL A 1 107 ? 2.607 5.409 -3.051 1.00 95.50 107 VAL A C 1
ATOM 918 O O . VAL A 1 107 ? 2.783 6.588 -3.341 1.00 95.50 107 VAL A O 1
ATOM 921 N N . VAL A 1 108 ? 3.631 4.620 -2.760 1.00 93.69 108 VAL A N 1
ATOM 922 C CA . VAL A 1 108 ? 5.014 5.083 -2.875 1.00 93.69 108 VAL A CA 1
ATOM 923 C C . VAL A 1 108 ? 5.624 4.540 -4.150 1.00 93.69 108 VAL A C 1
ATOM 925 O O . VAL A 1 108 ? 5.497 3.356 -4.429 1.00 93.69 108 VAL A O 1
ATOM 928 N N . TYR A 1 109 ? 6.303 5.409 -4.894 1.00 92.31 109 TYR A N 1
ATOM 929 C CA . TYR A 1 109 ? 7.042 5.083 -6.102 1.00 92.31 109 TYR A CA 1
ATOM 930 C C . TYR A 1 109 ? 8.504 5.536 -5.983 1.00 92.31 109 TYR A C 1
ATOM 932 O O . TYR A 1 109 ? 8.801 6.695 -5.671 1.00 92.31 109 TYR A O 1
ATOM 940 N N . ARG A 1 110 ? 9.431 4.608 -6.220 1.00 90.06 110 ARG A N 1
ATOM 941 C CA . ARG A 1 110 ? 10.883 4.787 -6.159 1.00 90.06 110 ARG A CA 1
ATOM 942 C C . ARG A 1 110 ? 11.520 4.267 -7.448 1.00 90.06 110 ARG A C 1
ATOM 944 O O . ARG A 1 110 ? 12.035 3.157 -7.500 1.00 90.06 110 ARG A O 1
ATOM 951 N N . GLU A 1 111 ? 11.527 5.112 -8.472 1.00 87.75 111 GLU A N 1
ATOM 952 C CA . GLU A 1 111 ? 12.053 4.787 -9.806 1.00 87.75 111 GLU A CA 1
ATOM 953 C C . GLU A 1 111 ? 13.490 4.247 -9.795 1.00 87.75 111 GLU A C 1
ATOM 955 O O . GLU A 1 11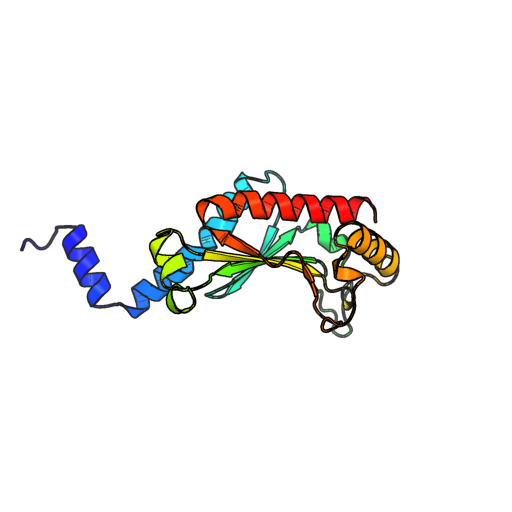1 ? 13.806 3.332 -10.541 1.00 87.75 111 GLU A O 1
ATOM 960 N N . LYS A 1 112 ? 14.350 4.747 -8.899 1.00 86.88 112 LYS A N 1
ATOM 961 C CA . LYS A 1 112 ? 15.755 4.313 -8.793 1.00 86.88 112 LYS A CA 1
ATOM 962 C C . LYS A 1 112 ? 15.961 2.828 -8.461 1.00 86.88 112 LYS A C 1
ATOM 964 O O . LYS A 1 112 ? 17.092 2.366 -8.531 1.00 86.88 112 LYS A O 1
ATOM 969 N N . TYR A 1 113 ? 14.914 2.136 -8.014 1.00 90.62 113 TYR A N 1
ATOM 970 C CA . TYR A 1 113 ? 14.949 0.716 -7.657 1.00 90.62 113 TYR A CA 1
ATOM 971 C C . TYR A 1 113 ? 14.220 -0.164 -8.678 1.00 90.62 113 TYR A C 1
ATOM 973 O O . TYR A 1 113 ? 14.040 -1.359 -8.452 1.00 90.62 113 TYR A O 1
ATOM 981 N N . LEU A 1 114 ? 13.780 0.428 -9.792 1.00 91.19 114 LEU A N 1
ATOM 982 C CA . LEU A 1 114 ? 13.309 -0.328 -10.940 1.00 91.19 114 LEU A CA 1
ATOM 983 C C . LEU A 1 114 ? 14.477 -0.901 -11.729 1.00 91.19 114 LEU A C 1
ATOM 985 O O . LEU A 1 114 ? 15.525 -0.264 -11.843 1.00 91.19 114 LEU A O 1
ATOM 989 N N . LYS A 1 115 ? 14.239 -2.049 -12.367 1.00 92.50 115 LYS A N 1
ATOM 990 C CA . LYS A 1 115 ? 15.150 -2.570 -13.386 1.00 92.50 115 LYS A CA 1
ATOM 991 C C . LYS A 1 115 ? 15.359 -1.542 -14.508 1.00 92.50 115 LYS A C 1
ATOM 993 O O . LYS A 1 115 ? 14.370 -1.011 -15.028 1.00 92.50 115 LYS A O 1
ATOM 998 N N . PRO A 1 116 ? 16.614 -1.245 -14.896 1.00 89.88 116 PRO A N 1
ATOM 999 C CA . PRO A 1 116 ? 16.904 -0.193 -15.870 1.00 89.88 116 PRO A CA 1
ATOM 1000 C C . PRO A 1 116 ? 16.248 -0.391 -17.243 1.00 89.88 116 PRO A C 1
ATOM 1002 O O . PRO A 1 116 ? 15.898 0.588 -17.897 1.00 89.88 116 PRO A O 1
ATOM 1005 N N . ASP A 1 117 ? 16.067 -1.639 -17.677 1.00 91.06 117 ASP A N 1
ATOM 1006 C CA . ASP A 1 117 ? 15.510 -2.010 -18.983 1.00 91.06 117 ASP A CA 1
ATOM 1007 C C . ASP A 1 117 ? 14.005 -1.722 -19.109 1.00 91.06 117 ASP A C 1
ATOM 1009 O O . ASP A 1 117 ? 13.525 -1.381 -20.191 1.00 91.06 117 ASP A O 1
ATOM 1013 N N . ILE A 1 118 ? 13.263 -1.800 -18.002 1.00 90.44 118 ILE A N 1
ATOM 1014 C CA . ILE A 1 118 ? 11.820 -1.514 -17.955 1.00 90.44 118 ILE A CA 1
ATOM 1015 C C . ILE A 1 118 ? 11.498 -0.148 -17.341 1.00 90.44 118 ILE A C 1
ATOM 1017 O O . ILE A 1 118 ? 10.364 0.316 -17.468 1.00 90.44 118 ILE A O 1
ATOM 1021 N N . ALA A 1 119 ? 12.465 0.512 -16.692 1.00 89.88 119 ALA A N 1
ATOM 1022 C CA . ALA A 1 119 ? 12.249 1.729 -15.910 1.00 89.88 119 ALA A CA 1
ATOM 1023 C C . ALA A 1 119 ? 11.504 2.822 -16.689 1.00 89.88 119 ALA A C 1
ATOM 1025 O O . ALA A 1 119 ? 10.518 3.364 -16.195 1.00 89.88 119 ALA A O 1
ATOM 1026 N N . THR A 1 120 ? 11.907 3.100 -17.933 1.00 89.88 120 THR A N 1
ATOM 1027 C CA . THR A 1 120 ? 11.248 4.111 -18.778 1.00 89.88 120 THR A CA 1
ATOM 1028 C C . THR A 1 120 ? 9.791 3.757 -19.079 1.00 89.88 120 THR A C 1
ATOM 1030 O O . THR A 1 120 ? 8.918 4.623 -19.009 1.00 89.88 120 THR A O 1
ATOM 1033 N N . ARG A 1 121 ? 9.514 2.485 -19.386 1.00 91.31 121 ARG A N 1
ATOM 1034 C CA . ARG A 1 121 ? 8.170 2.003 -19.733 1.00 91.31 121 ARG A CA 1
ATOM 1035 C C . ARG A 1 121 ? 7.248 2.041 -18.516 1.00 91.31 121 ARG A C 1
ATOM 1037 O O . ARG A 1 121 ? 6.151 2.593 -18.592 1.00 91.31 121 ARG A O 1
ATOM 1044 N N . VAL A 1 122 ? 7.735 1.561 -17.373 1.00 92.12 122 VAL A N 1
ATOM 1045 C CA . VAL A 1 122 ? 6.997 1.603 -16.107 1.00 92.12 122 VAL A CA 1
ATOM 1046 C C . VAL A 1 122 ? 6.787 3.035 -15.626 1.00 92.12 122 VAL A C 1
ATOM 1048 O O . VAL A 1 122 ? 5.685 3.374 -15.202 1.00 92.12 122 VAL A O 1
ATOM 1051 N N . HIS A 1 123 ? 7.783 3.912 -15.758 1.00 90.19 123 HIS A N 1
ATOM 1052 C CA . HIS A 1 123 ? 7.623 5.327 -15.438 1.00 90.19 123 HIS A CA 1
ATOM 1053 C C . HIS A 1 123 ? 6.517 5.971 -16.282 1.00 90.19 123 HIS A C 1
ATOM 1055 O O . HIS A 1 123 ? 5.646 6.637 -15.727 1.00 90.19 123 HIS A O 1
ATOM 1061 N N . ALA A 1 124 ? 6.509 5.754 -17.600 1.00 90.00 124 ALA A N 1
ATOM 1062 C CA . ALA A 1 124 ? 5.478 6.300 -18.480 1.00 90.00 124 ALA A CA 1
ATOM 1063 C C . ALA A 1 124 ? 4.071 5.808 -18.096 1.00 90.00 124 ALA A C 1
ATOM 1065 O O . ALA A 1 124 ? 3.140 6.612 -18.004 1.00 90.00 124 ALA A O 1
ATOM 1066 N N . ALA A 1 125 ? 3.922 4.514 -17.799 1.00 92.12 125 ALA A N 1
ATOM 1067 C CA . ALA A 1 125 ? 2.647 3.941 -17.377 1.00 92.12 125 ALA A CA 1
ATOM 1068 C C . ALA A 1 125 ? 2.182 4.477 -16.009 1.00 92.12 125 ALA A C 1
ATOM 1070 O O . ALA A 1 125 ? 1.011 4.824 -15.830 1.00 92.12 125 ALA A O 1
ATOM 1071 N N . MET A 1 126 ? 3.109 4.631 -15.059 1.00 91.44 126 MET A N 1
ATOM 1072 C CA . MET A 1 126 ? 2.837 5.270 -13.772 1.00 91.44 126 MET A CA 1
ATOM 1073 C C . MET A 1 126 ? 2.436 6.737 -13.955 1.00 91.44 126 MET A C 1
ATOM 1075 O O . MET A 1 126 ? 1.467 7.168 -13.345 1.00 91.44 126 MET A O 1
ATOM 1079 N N . VAL A 1 127 ? 3.103 7.508 -14.818 1.00 90.12 127 VAL A N 1
ATOM 1080 C CA . VAL A 1 127 ? 2.728 8.905 -15.110 1.00 90.12 127 VAL A CA 1
ATOM 1081 C C . VAL A 1 127 ? 1.331 9.000 -15.721 1.00 90.12 127 VAL A C 1
ATOM 1083 O O . VAL A 1 127 ? 0.558 9.872 -15.328 1.00 90.12 127 VAL A O 1
ATOM 1086 N N . ALA A 1 128 ? 0.981 8.096 -16.640 1.00 89.69 128 ALA A N 1
ATOM 1087 C CA . ALA A 1 128 ? -0.348 8.061 -17.246 1.00 89.69 128 ALA A CA 1
ATOM 1088 C C . ALA A 1 128 ? -1.452 7.831 -16.201 1.00 89.69 128 ALA A C 1
ATOM 1090 O O . ALA A 1 128 ? -2.531 8.415 -16.297 1.00 89.69 128 ALA A O 1
ATOM 1091 N N . ARG A 1 129 ? -1.179 7.006 -15.181 1.00 90.44 129 ARG A N 1
ATOM 1092 C CA . ARG A 1 129 ? -2.125 6.725 -14.093 1.00 90.44 129 ARG A CA 1
ATOM 1093 C C . ARG A 1 129 ? -2.096 7.768 -12.974 1.00 90.44 129 ARG A C 1
ATOM 1095 O O . ARG A 1 129 ? -3.135 8.035 -12.375 1.00 90.44 129 ARG A O 1
ATOM 1102 N N . PHE A 1 130 ? -0.934 8.353 -12.702 1.00 88.62 130 PHE A N 1
ATOM 1103 C CA . PHE A 1 130 ? -0.685 9.308 -11.625 1.00 88.62 130 PHE A CA 1
ATOM 1104 C C . PHE A 1 130 ? -0.072 10.596 -12.210 1.00 88.62 130 PHE A C 1
ATOM 1106 O O . PHE A 1 130 ? 1.144 10.794 -12.132 1.00 88.62 130 PHE A O 1
ATOM 1113 N N . PRO A 1 131 ? -0.887 11.509 -12.780 1.00 83.94 131 PRO A N 1
ATOM 1114 C CA . PRO A 1 131 ? -0.391 12.696 -13.489 1.00 83.94 131 PRO A CA 1
ATOM 1115 C C . PRO A 1 131 ? 0.455 13.646 -12.631 1.00 83.94 131 PRO A C 1
ATOM 1117 O O . PRO A 1 131 ? 1.258 14.421 -13.149 1.00 83.94 131 PRO A O 1
ATOM 1120 N N . GLU A 1 132 ? 0.316 13.582 -11.307 1.00 83.19 132 GLU A N 1
ATOM 1121 C CA . GLU A 1 132 ? 1.165 14.300 -10.351 1.00 83.19 132 GLU A CA 1
ATOM 1122 C C . GLU A 1 132 ? 2.651 13.911 -10.438 1.00 83.19 132 GLU A C 1
ATOM 1124 O O . GLU A 1 132 ? 3.512 14.703 -10.063 1.00 83.19 132 GLU A O 1
ATOM 1129 N N . LEU A 1 133 ? 2.978 12.752 -11.024 1.00 80.31 133 LEU A N 1
ATOM 1130 C CA . LEU A 1 133 ? 4.351 12.370 -11.355 1.00 80.31 133 LEU A CA 1
ATOM 1131 C C . LEU A 1 133 ? 4.972 13.242 -12.454 1.00 80.31 133 LEU A C 1
ATOM 1133 O O . LEU A 1 133 ? 6.191 13.432 -12.453 1.00 80.31 133 LEU A O 1
ATOM 1137 N N . ALA A 1 134 ? 4.168 13.800 -13.363 1.00 76.31 134 ALA A N 1
ATOM 1138 C CA . ALA A 1 134 ? 4.659 14.659 -14.441 1.00 76.31 134 ALA A CA 1
ATOM 1139 C C . ALA A 1 134 ? 5.065 16.059 -13.948 1.00 76.31 134 ALA A C 1
ATOM 1141 O O . ALA A 1 134 ? 5.832 16.758 -14.610 1.00 76.31 134 ALA A O 1
ATOM 1142 N N . ARG A 1 135 ? 4.567 16.489 -12.781 1.00 68.06 135 ARG A N 1
ATOM 1143 C CA . ARG A 1 135 ? 4.825 17.823 -12.224 1.00 68.06 135 ARG A CA 1
ATOM 1144 C C . ARG A 1 135 ? 6.050 17.774 -11.291 1.00 68.06 135 ARG A C 1
ATOM 1146 O O . ARG A 1 135 ? 5.992 17.206 -10.204 1.00 68.06 135 ARG A O 1
ATOM 1153 N N . GLY A 1 136 ? 7.184 18.357 -11.703 1.00 54.25 136 GLY A N 1
ATOM 1154 C CA . GLY A 1 136 ? 8.354 18.583 -10.823 1.00 54.25 136 GLY A CA 1
ATOM 1155 C C . GLY A 1 136 ? 7.979 19.506 -9.649 1.00 54.25 136 GLY A C 1
ATOM 1156 O O . GLY A 1 136 ? 7.077 20.319 -9.783 1.00 54.25 136 GLY A O 1
ATOM 1157 N N . ARG A 1 137 ? 8.554 19.468 -8.443 1.00 46.97 137 ARG A N 1
ATOM 1158 C CA . ARG A 1 137 ? 9.908 19.158 -7.962 1.00 46.97 137 ARG A CA 1
ATOM 1159 C C . ARG A 1 137 ? 9.764 18.371 -6.646 1.00 46.97 137 ARG A C 1
ATOM 1161 O O . ARG A 1 137 ? 9.929 18.919 -5.563 1.00 46.97 137 ARG A O 1
ATOM 1168 N N . GLN A 1 138 ? 9.382 17.100 -6.716 1.00 52.91 138 GLN A N 1
ATOM 1169 C CA . GLN A 1 138 ? 9.388 16.212 -5.545 1.00 52.91 138 GLN A CA 1
ATOM 1170 C C . GLN A 1 138 ? 10.804 15.644 -5.368 1.00 52.91 138 GLN A C 1
ATOM 1172 O O . GLN A 1 138 ? 11.505 15.465 -6.364 1.00 52.91 138 GLN A O 1
ATOM 1177 N N . LYS A 1 139 ? 11.271 15.390 -4.133 1.00 53.31 139 LYS A N 1
ATOM 1178 C CA . LYS A 1 139 ? 12.585 14.752 -3.898 1.00 53.31 139 LYS A CA 1
ATOM 1179 C C . LYS A 1 139 ? 12.676 13.502 -4.784 1.00 53.31 139 LYS A C 1
ATOM 1181 O O . LYS A 1 139 ? 11.950 12.543 -4.544 1.00 53.31 139 LYS A O 1
ATOM 1186 N N . ALA A 1 140 ? 13.551 13.524 -5.794 1.00 53.53 140 ALA A N 1
ATOM 1187 C CA . ALA A 1 140 ? 13.547 12.582 -6.922 1.00 53.53 140 ALA A CA 1
ATOM 1188 C C . ALA A 1 140 ? 13.627 11.094 -6.523 1.00 53.53 140 ALA A C 1
ATOM 1190 O O . ALA A 1 140 ? 13.284 10.220 -7.311 1.00 53.53 140 ALA A O 1
ATOM 1191 N N . ASN A 1 141 ? 14.037 10.811 -5.284 1.00 57.31 141 ASN A N 1
ATOM 1192 C CA . ASN A 1 141 ? 14.326 9.470 -4.790 1.00 57.31 141 ASN A CA 1
ATOM 1193 C C . ASN A 1 141 ? 13.120 8.726 -4.189 1.00 57.31 141 ASN A C 1
ATOM 1195 O O . ASN A 1 141 ? 13.181 7.502 -4.095 1.00 57.31 141 ASN A O 1
ATOM 1199 N N . VAL A 1 142 ? 12.066 9.424 -3.736 1.00 63.38 142 VAL A N 1
ATOM 1200 C CA . VAL A 1 142 ? 10.847 8.808 -3.170 1.00 63.38 142 VAL A CA 1
ATOM 1201 C C . VAL A 1 142 ? 9.647 9.702 -3.469 1.00 63.38 142 VAL A C 1
ATOM 1203 O O . VAL A 1 142 ? 9.526 10.786 -2.894 1.00 63.38 142 VAL A O 1
ATOM 1206 N N . ARG A 1 143 ? 8.739 9.238 -4.328 1.00 79.75 143 ARG A N 1
ATOM 1207 C CA . ARG A 1 143 ? 7.500 9.944 -4.667 1.00 79.75 143 ARG A CA 1
ATOM 1208 C C . ARG A 1 143 ? 6.335 9.295 -3.935 1.00 79.75 143 ARG A C 1
ATOM 1210 O O . ARG A 1 143 ? 6.154 8.085 -4.020 1.00 79.75 143 ARG A O 1
ATOM 1217 N N . ARG A 1 144 ? 5.584 10.085 -3.167 1.00 86.88 144 ARG A N 1
ATOM 1218 C CA . ARG A 1 144 ? 4.353 9.633 -2.507 1.00 86.88 144 ARG A CA 1
ATOM 1219 C C . ARG A 1 144 ? 3.183 10.163 -3.310 1.00 86.88 144 ARG A C 1
ATOM 1221 O O . ARG A 1 144 ? 3.093 11.369 -3.513 1.00 86.88 144 ARG A O 1
ATOM 1228 N N . LEU A 1 145 ? 2.348 9.246 -3.758 1.00 89.00 145 LEU A N 1
ATOM 1229 C CA . LEU A 1 145 ? 1.254 9.475 -4.676 1.00 89.00 145 LEU A CA 1
ATOM 1230 C C . LEU A 1 145 ? -0.073 9.289 -3.960 1.00 89.00 145 LEU A C 1
ATOM 1232 O O . LEU A 1 145 ? -0.179 8.456 -3.049 1.00 89.00 145 LEU A O 1
ATOM 1236 N N . MET A 1 146 ? -1.064 10.068 -4.386 1.00 88.69 146 MET A N 1
ATOM 1237 C CA . MET A 1 146 ? -2.417 10.079 -3.837 1.00 88.69 146 MET A CA 1
ATOM 1238 C C . MET A 1 146 ? -2.398 10.186 -2.311 1.00 88.69 146 MET A C 1
ATOM 1240 O O . MET A 1 146 ? -3.002 9.382 -1.612 1.00 88.69 146 MET A O 1
ATOM 1244 N N . MET A 1 147 ? -1.598 11.091 -1.754 1.00 90.50 147 MET A N 1
ATOM 1245 C CA . MET A 1 147 ? -1.492 11.197 -0.301 1.00 90.50 147 MET A CA 1
ATOM 1246 C C . MET A 1 147 ? -2.787 11.790 0.260 1.00 90.50 147 MET A C 1
ATOM 1248 O O . MET A 1 147 ? -3.029 12.979 0.087 1.00 90.50 147 MET A O 1
ATOM 1252 N N . GLU A 1 148 ? -3.593 10.967 0.927 1.00 92.12 148 GLU A N 1
ATOM 1253 C CA . GLU A 1 148 ? -4.906 11.360 1.453 1.00 92.12 148 GLU A CA 1
ATOM 1254 C C . GLU A 1 148 ? -5.097 10.796 2.858 1.00 92.12 148 GLU A C 1
ATOM 1256 O O . GLU A 1 148 ? -4.453 9.812 3.245 1.00 92.12 148 GLU A O 1
ATOM 1261 N N . GLU A 1 149 ? -5.975 11.443 3.611 1.00 93.94 149 GLU A N 1
ATOM 1262 C CA . GLU A 1 149 ? -6.383 11.023 4.943 1.00 93.94 149 GLU A CA 1
ATOM 1263 C C . GLU A 1 149 ? -7.709 10.273 4.856 1.00 93.94 149 GLU A C 1
ATOM 1265 O O . GLU A 1 149 ? -8.593 10.626 4.078 1.00 93.94 149 GLU A O 1
ATOM 1270 N N . VAL A 1 150 ? -7.795 9.169 5.589 1.00 93.94 150 VAL A N 1
ATOM 1271 C CA . VAL A 1 150 ? -8.838 8.156 5.467 1.00 93.94 150 VAL A CA 1
ATOM 1272 C C . VAL A 1 150 ? -9.175 7.668 6.867 1.00 93.94 150 VAL A C 1
ATOM 1274 O O . VAL A 1 150 ? -8.280 7.322 7.640 1.00 93.94 150 VAL A O 1
ATOM 1277 N N . ARG A 1 151 ? -10.464 7.643 7.196 1.00 91.88 151 ARG A N 1
ATOM 1278 C CA . ARG A 1 151 ? -10.961 7.093 8.462 1.00 91.88 151 ARG A CA 1
ATOM 1279 C C . ARG A 1 151 ? -10.933 5.564 8.438 1.00 91.88 151 ARG A C 1
ATOM 1281 O O . ARG A 1 151 ? -11.003 4.960 7.363 1.00 91.88 151 ARG A O 1
ATOM 1288 N N . GLU A 1 152 ? -10.831 4.947 9.613 1.00 90.75 152 GLU A N 1
ATOM 1289 C CA . GLU A 1 152 ? -10.713 3.493 9.781 1.00 90.75 152 GLU A CA 1
ATOM 1290 C C . GLU A 1 152 ? -11.757 2.708 8.972 1.00 90.75 152 GLU A C 1
ATOM 1292 O O . GLU A 1 152 ? -11.386 1.806 8.217 1.00 90.75 152 GLU A O 1
ATOM 1297 N N . GLY A 1 153 ? -13.034 3.109 9.021 1.00 89.31 153 GLY A N 1
ATOM 1298 C CA . GLY A 1 153 ? -14.126 2.396 8.351 1.00 89.31 153 GLY A CA 1
ATOM 1299 C C . GLY A 1 153 ? -14.017 2.346 6.821 1.00 89.31 153 GLY A C 1
ATOM 1300 O O . GLY A 1 153 ? -14.575 1.454 6.185 1.00 89.31 153 GLY A O 1
ATOM 1301 N N . SER A 1 154 ? -13.267 3.268 6.207 1.00 93.88 154 SER A N 1
ATOM 1302 C CA . SER A 1 154 ? -13.036 3.310 4.751 1.00 93.88 154 SER A CA 1
ATOM 1303 C C . SER A 1 154 ? -11.643 2.824 4.337 1.00 93.88 154 SER A C 1
ATOM 1305 O O . SER A 1 154 ? -11.349 2.731 3.142 1.00 93.88 154 SER A O 1
ATOM 1307 N N . LEU A 1 155 ? -10.773 2.500 5.299 1.00 94.31 155 LEU A N 1
ATOM 1308 C CA . LEU A 1 155 ? -9.350 2.269 5.060 1.00 94.31 155 LEU A CA 1
ATOM 1309 C C . LEU A 1 155 ? -9.087 1.102 4.099 1.00 94.31 155 LEU A C 1
ATOM 1311 O O . LEU A 1 155 ? -8.309 1.240 3.153 1.00 94.31 155 LEU A O 1
ATOM 1315 N N . ILE A 1 156 ? -9.741 -0.041 4.312 1.00 95.44 156 ILE A N 1
ATOM 1316 C CA . ILE A 1 156 ? -9.514 -1.250 3.504 1.00 95.44 156 ILE A CA 1
ATOM 1317 C C . ILE A 1 156 ? -10.015 -1.064 2.070 1.00 95.44 156 ILE A C 1
ATOM 1319 O O . ILE A 1 156 ? -9.303 -1.398 1.120 1.00 95.44 156 ILE A O 1
ATOM 1323 N N . ALA A 1 157 ? -11.193 -0.462 1.896 1.00 95.88 157 ALA A N 1
ATOM 1324 C CA . ALA A 1 157 ? -11.735 -0.157 0.574 1.00 95.88 157 ALA A CA 1
ATOM 1325 C C . ALA A 1 157 ? -10.797 0.773 -0.216 1.00 95.88 157 ALA A C 1
ATOM 1327 O O . ALA A 1 157 ? -10.532 0.555 -1.404 1.00 95.88 157 ALA A O 1
ATOM 1328 N N . GLU A 1 158 ? -10.230 1.771 0.460 1.00 96.94 158 GLU A N 1
ATOM 1329 C CA . GLU A 1 158 ? -9.296 2.715 -0.140 1.00 96.94 158 GLU A CA 1
ATOM 1330 C C . GLU A 1 158 ? -7.950 2.060 -0.500 1.00 96.94 158 GLU A C 1
ATOM 1332 O O . GLU A 1 158 ? -7.392 2.304 -1.575 1.00 96.94 158 GLU A O 1
ATOM 1337 N N . LEU A 1 159 ? -7.454 1.143 0.335 1.00 96.25 159 LEU A N 1
ATOM 1338 C CA . LEU A 1 159 ? -6.277 0.330 0.025 1.00 96.25 159 LEU A CA 1
ATOM 1339 C C . LEU A 1 159 ? -6.493 -0.572 -1.192 1.00 96.25 159 LEU A C 1
ATOM 1341 O O . LEU A 1 159 ? -5.638 -0.604 -2.081 1.00 96.25 159 LEU A O 1
ATOM 1345 N N . GLN A 1 160 ? -7.640 -1.250 -1.289 1.00 96.25 160 GLN A N 1
ATOM 1346 C CA . GLN A 1 160 ? -7.989 -2.045 -2.469 1.00 96.25 160 GLN A CA 1
ATOM 1347 C C . GLN A 1 160 ? -8.052 -1.183 -3.732 1.00 96.25 160 GLN A C 1
ATOM 1349 O O . GLN A 1 160 ? -7.553 -1.586 -4.786 1.00 96.25 160 GLN A O 1
ATOM 1354 N N . ARG A 1 161 ? -8.658 0.008 -3.644 1.00 96.12 161 ARG A N 1
ATOM 1355 C CA . ARG A 1 161 ? -8.734 0.953 -4.764 1.00 96.12 161 ARG A CA 1
ATOM 1356 C C . ARG A 1 161 ? -7.335 1.305 -5.261 1.00 96.12 161 ARG A C 1
ATOM 1358 O O . ARG A 1 161 ? -7.056 1.164 -6.450 1.00 96.12 161 ARG A O 1
ATOM 1365 N N . ARG A 1 162 ? -6.438 1.697 -4.356 1.00 95.62 162 ARG A N 1
ATOM 1366 C CA . ARG A 1 162 ? -5.049 2.060 -4.681 1.00 95.62 162 ARG A CA 1
ATOM 1367 C C . ARG A 1 162 ? -4.251 0.888 -5.231 1.00 95.62 162 ARG A C 1
ATOM 1369 O O . ARG A 1 162 ? -3.554 1.059 -6.226 1.00 95.62 162 ARG A O 1
ATOM 1376 N N . TYR A 1 163 ? -4.400 -0.297 -4.645 1.00 95.81 163 TYR A N 1
ATOM 1377 C CA . TYR A 1 163 ? -3.794 -1.526 -5.153 1.00 95.81 163 TYR A CA 1
ATOM 1378 C C . TYR A 1 163 ? -4.177 -1.777 -6.620 1.00 95.81 163 TYR A C 1
ATOM 1380 O O . TYR A 1 163 ? -3.306 -1.948 -7.473 1.00 95.81 163 TYR A O 1
ATOM 1388 N N . ARG A 1 164 ? -5.475 -1.699 -6.943 1.00 95.25 164 ARG A N 1
ATOM 1389 C CA . ARG A 1 164 ? -5.973 -1.874 -8.318 1.00 95.25 164 ARG A CA 1
ATOM 1390 C C . ARG A 1 164 ? -5.437 -0.809 -9.274 1.00 95.25 164 ARG A C 1
ATOM 1392 O O . ARG A 1 164 ? -5.132 -1.134 -10.418 1.00 95.25 164 ARG A O 1
ATOM 1399 N N . LEU A 1 165 ? -5.290 0.443 -8.829 1.00 94.06 165 LEU A N 1
ATOM 1400 C CA . LEU A 1 165 ? -4.690 1.506 -9.649 1.00 94.06 165 LEU A CA 1
ATOM 1401 C C . LEU A 1 165 ? -3.218 1.216 -9.965 1.00 94.06 165 LEU A C 1
ATOM 1403 O O . LEU A 1 165 ? -2.805 1.410 -11.107 1.00 94.06 165 LEU A O 1
ATOM 1407 N N . VAL A 1 166 ? -2.450 0.727 -8.985 1.00 94.06 166 VAL A N 1
ATOM 1408 C CA . VAL A 1 166 ? -1.046 0.334 -9.184 1.00 94.06 166 VAL A CA 1
ATOM 1409 C C . VAL A 1 166 ? -0.950 -0.834 -10.161 1.00 94.06 166 VAL A C 1
ATOM 1411 O O . VAL A 1 166 ? -0.228 -0.720 -11.146 1.00 94.06 166 VAL A O 1
ATOM 1414 N N . ILE A 1 167 ? -1.723 -1.909 -9.972 1.00 94.19 167 ILE A N 1
ATOM 1415 C CA . ILE A 1 167 ? -1.740 -3.033 -10.926 1.00 94.19 167 ILE A CA 1
ATOM 1416 C C . ILE A 1 167 ? -2.078 -2.548 -12.331 1.00 94.19 167 ILE A C 1
ATOM 1418 O O . ILE A 1 167 ? -1.396 -2.903 -13.286 1.00 94.19 167 ILE A O 1
ATOM 1422 N N . ALA A 1 168 ? -3.118 -1.728 -12.469 1.00 91.75 168 ALA A N 1
ATOM 1423 C CA . ALA A 1 168 ? -3.548 -1.258 -13.775 1.00 91.75 168 ALA A CA 1
ATOM 1424 C C . ALA A 1 168 ? -2.502 -0.350 -14.446 1.00 91.75 168 ALA A C 1
ATOM 1426 O O . ALA A 1 168 ? -2.478 -0.267 -15.671 1.00 91.75 168 ALA A O 1
ATOM 1427 N N . ALA A 1 169 ? -1.646 0.333 -13.676 1.00 90.56 169 ALA A N 1
ATOM 1428 C CA . ALA A 1 169 ? -0.478 1.023 -14.219 1.00 90.56 169 ALA A CA 1
ATOM 1429 C C . ALA A 1 169 ? 0.598 0.022 -14.669 1.00 90.56 169 ALA A C 1
ATOM 1431 O O . ALA A 1 169 ? 1.107 0.130 -15.778 1.00 90.56 169 ALA A O 1
ATOM 1432 N N . LEU A 1 170 ? 0.900 -0.986 -13.849 1.00 90.62 170 LEU A N 1
ATOM 1433 C CA . LEU A 1 170 ? 1.930 -1.991 -14.130 1.00 90.62 170 LEU A CA 1
ATOM 1434 C C . LEU A 1 170 ? 1.574 -2.945 -15.285 1.00 90.62 170 LEU A C 1
ATOM 1436 O O . LEU A 1 170 ? 2.467 -3.416 -15.979 1.00 90.62 170 LEU A O 1
ATOM 1440 N N . GLN A 1 171 ? 0.288 -3.208 -15.529 1.00 86.38 171 GLN A N 1
ATOM 1441 C CA . GLN A 1 171 ? -0.188 -3.985 -16.684 1.00 86.38 171 GLN A CA 1
ATOM 1442 C C . GLN A 1 171 ? -0.044 -3.237 -18.014 1.00 86.38 171 GLN A C 1
ATOM 1444 O O . GLN A 1 171 ? 0.040 -3.869 -19.063 1.00 86.38 171 GLN A O 1
ATOM 1449 N N . GLY A 1 172 ? -0.036 -1.901 -17.984 1.00 67.06 172 GLY A N 1
ATOM 1450 C CA . GLY A 1 172 ? 0.218 -1.068 -19.162 1.00 67.06 172 GLY A CA 1
ATOM 1451 C C . GLY A 1 172 ? 1.706 -0.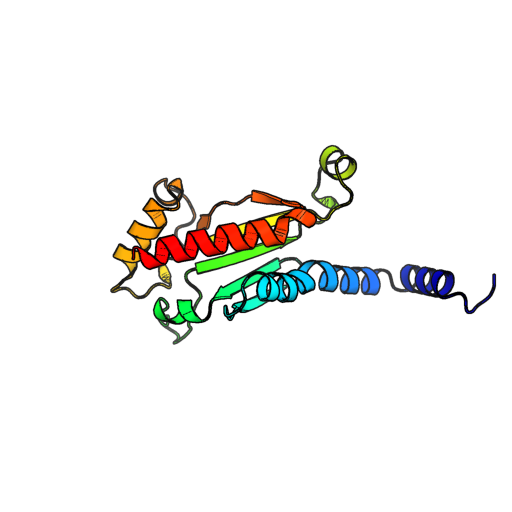846 -19.444 1.00 67.06 172 GLY A C 1
ATOM 1452 O O . GLY A 1 172 ? 2.034 -0.051 -20.326 1.00 67.06 172 GLY A O 1
ATOM 1453 N N . ALA A 1 173 ? 2.581 -1.487 -18.662 1.00 66.06 173 ALA A N 1
ATOM 1454 C CA . ALA A 1 173 ? 4.018 -1.267 -18.632 1.00 66.06 173 ALA A CA 1
ATOM 1455 C C . ALA A 1 173 ? 4.839 -2.480 -19.080 1.00 66.06 173 ALA A C 1
ATOM 1457 O O . ALA A 1 173 ? 4.362 -3.356 -19.825 1.00 66.06 173 ALA A O 1
#